Protein AF-A0A9D6FH72-F1 (afdb_monomer_lite)

Foldseek 3Di:
DPVVVVVVVVVVVVVVVVVPDDDQDKDKAKAAKAQCVVCVVPVVGQACADVPRHNVRLVCLCVQGWIWGQGPVRDTHTDPDRSNVCSVRGSHMFMFIDTFDPDDPPDDDPPDDDDDRDGDGDDRDPPDDDDDDD

Sequence (134 aa):
MRRTQLFALMAVAMFIALGVSAAEKTVTLEGTLVDSKCYLKDNTLTGNDRGPVKECGTICLESGTPGGLLTKDKVFYAVIVPASILAPHVGKTIRALGSVYNAPRIHQDPSRSPWCGLVVWTAISSSTRLTTCW

Structure (mmCIF, N/CA/C/O backbone):
data_AF-A0A9D6FH72-F1
#
_entry.id   AF-A0A9D6FH72-F1
#
loop_
_atom_site.group_PDB
_atom_site.id
_atom_site.type_symbol
_atom_site.label_atom_id
_atom_site.label_alt_id
_atom_site.label_comp_id
_atom_site.label_asym_id
_atom_site.label_entity_id
_atom_site.label_seq_id
_atom_site.pdbx_PDB_ins_code
_atom_site.Cartn_x
_atom_site.Cartn_y
_atom_site.Cartn_z
_atom_site.occupancy
_atom_site.B_iso_or_equiv
_atom_site.auth_seq_id
_atom_site.auth_comp_id
_atom_site.auth_asym_id
_atom_site.auth_atom_id
_atom_site.pdbx_PDB_model_num
ATOM 1 N N . MET A 1 1 ? -39.514 -3.622 53.759 1.00 55.34 1 MET A N 1
ATOM 2 C CA . MET A 1 1 ? -38.741 -4.348 52.723 1.00 55.34 1 MET A CA 1
ATOM 3 C C . MET A 1 1 ? -38.953 -3.761 51.314 1.00 55.34 1 MET A C 1
ATOM 5 O O . MET A 1 1 ? -39.289 -4.494 50.402 1.00 55.34 1 MET A O 1
ATOM 9 N N . ARG A 1 2 ? -38.785 -2.440 51.104 1.00 62.53 2 ARG A N 1
ATOM 10 C CA . ARG A 1 2 ? -39.110 -1.787 49.806 1.00 62.53 2 ARG A CA 1
ATOM 11 C C . ARG A 1 2 ? -38.002 -0.873 49.265 1.00 62.53 2 ARG A C 1
ATOM 13 O O . ARG A 1 2 ? -37.838 -0.760 48.061 1.00 62.53 2 ARG A O 1
ATOM 20 N N . ARG A 1 3 ? -37.196 -0.266 50.146 1.00 62.97 3 ARG A N 1
ATOM 21 C CA . ARG A 1 3 ? -36.093 0.637 49.766 1.00 62.97 3 ARG A CA 1
ATOM 22 C C . ARG A 1 3 ? -34.828 -0.097 49.317 1.00 62.97 3 ARG A C 1
ATOM 24 O O . ARG A 1 3 ? -34.245 0.282 48.315 1.00 62.97 3 ARG A O 1
ATOM 31 N N . THR A 1 4 ? -34.433 -1.165 50.007 1.00 70.19 4 THR A N 1
ATOM 32 C CA . THR A 1 4 ? -33.205 -1.919 49.689 1.00 70.19 4 THR A CA 1
ATOM 33 C C . THR A 1 4 ? -33.271 -2.620 48.330 1.00 70.19 4 THR A C 1
ATOM 35 O O . THR A 1 4 ? -32.274 -2.656 47.619 1.00 70.19 4 THR A O 1
ATOM 38 N N . GLN A 1 5 ? -34.452 -3.093 47.918 1.00 72.81 5 GLN A N 1
ATOM 39 C CA . GLN A 1 5 ? -34.654 -3.684 46.589 1.00 72.81 5 GLN A CA 1
ATOM 40 C C . GLN A 1 5 ? -34.623 -2.648 45.455 1.00 72.81 5 GLN A C 1
ATOM 42 O O . GLN A 1 5 ? -34.112 -2.949 44.381 1.00 72.81 5 GLN A O 1
ATOM 47 N N . LEU A 1 6 ? -35.098 -1.420 45.699 1.00 74.94 6 LEU A N 1
ATOM 48 C CA . LEU A 1 6 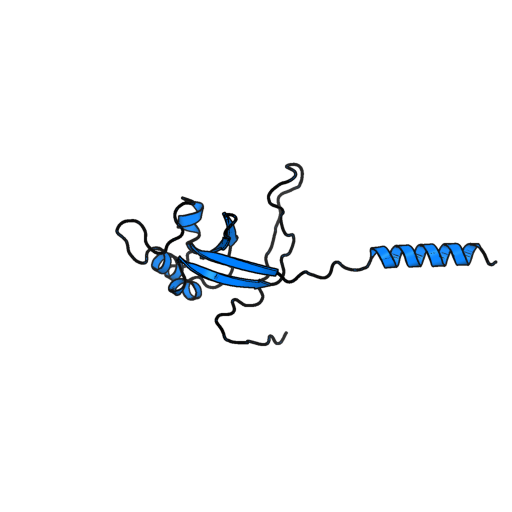? -35.001 -0.318 44.733 1.00 74.94 6 LEU A CA 1
ATOM 49 C C . LEU A 1 6 ? -33.542 0.088 44.483 1.00 74.94 6 LEU A C 1
ATOM 51 O O . LEU A 1 6 ? -33.155 0.286 43.336 1.00 74.94 6 LEU A O 1
ATOM 55 N N . PHE A 1 7 ? -32.718 0.147 45.535 1.00 77.56 7 PHE A N 1
ATOM 56 C CA . PHE A 1 7 ? -31.287 0.435 45.390 1.00 77.56 7 PHE A CA 1
ATOM 57 C C . PHE A 1 7 ? -30.537 -0.677 44.649 1.00 77.56 7 PHE A C 1
ATOM 59 O O . PHE A 1 7 ? -29.699 -0.382 43.801 1.00 77.56 7 PHE A O 1
ATOM 66 N N . ALA A 1 8 ? -30.873 -1.944 44.910 1.00 80.38 8 ALA A N 1
ATOM 67 C CA . ALA A 1 8 ? -30.278 -3.075 44.201 1.00 80.38 8 ALA A CA 1
ATOM 68 C C . ALA A 1 8 ? -30.624 -3.065 42.700 1.00 80.38 8 ALA A C 1
ATOM 70 O O . ALA A 1 8 ? -29.741 -3.238 41.864 1.00 80.38 8 ALA A O 1
ATOM 71 N N . LEU A 1 9 ? -31.885 -2.791 42.347 1.00 81.00 9 LEU A N 1
ATOM 72 C CA . LEU A 1 9 ? -32.321 -2.671 40.951 1.00 81.00 9 LEU A CA 1
ATOM 73 C C . LEU A 1 9 ? -31.650 -1.500 40.226 1.00 81.00 9 LEU A C 1
ATOM 75 O O . LEU A 1 9 ? -31.244 -1.644 39.074 1.00 81.00 9 LEU A O 1
ATOM 79 N N . MET A 1 10 ? -31.491 -0.359 40.901 1.00 79.56 10 MET A N 1
ATOM 80 C CA . MET A 1 10 ? -30.832 0.808 40.317 1.00 79.56 10 MET A CA 1
ATOM 81 C C . MET A 1 10 ? -29.334 0.562 40.081 1.00 79.56 10 MET A C 1
ATOM 83 O O . MET A 1 10 ? -28.807 0.943 39.038 1.00 79.56 10 MET A O 1
ATOM 87 N N . ALA A 1 11 ? -28.662 -0.130 41.007 1.00 79.00 11 ALA A N 1
ATOM 88 C CA . ALA A 1 11 ? -27.265 -0.521 40.841 1.00 79.00 11 ALA A CA 1
ATOM 89 C C . ALA A 1 11 ? -27.086 -1.482 39.654 1.00 79.00 11 ALA A C 1
ATOM 91 O O . ALA A 1 11 ? -26.218 -1.262 38.814 1.00 79.00 11 ALA A O 1
ATOM 92 N N . VAL A 1 12 ? -27.946 -2.498 39.524 1.00 79.31 12 VAL A N 1
ATOM 93 C CA . VAL A 1 12 ? -27.906 -3.444 38.395 1.00 79.31 12 VAL A CA 1
ATOM 94 C C . VAL A 1 12 ? -28.150 -2.734 37.059 1.00 79.31 12 VAL A C 1
ATOM 96 O O . VAL A 1 12 ? -27.408 -2.960 36.107 1.00 79.31 12 VAL A O 1
ATOM 99 N N . ALA A 1 13 ? -29.121 -1.819 36.987 1.00 76.19 13 ALA A N 1
ATOM 100 C CA . ALA A 1 13 ? -29.375 -1.031 35.779 1.00 76.19 13 ALA A CA 1
ATOM 101 C C . ALA A 1 13 ? -28.169 -0.159 35.375 1.00 76.19 13 ALA A C 1
ATOM 103 O O . ALA A 1 13 ? -27.856 -0.038 34.192 1.00 76.19 13 ALA A O 1
ATOM 104 N N . MET A 1 14 ? -27.454 0.399 36.355 1.00 74.00 14 MET A N 1
ATOM 105 C CA . MET A 1 14 ? -26.250 1.199 36.124 1.00 74.00 14 MET A CA 1
ATOM 106 C C . MET A 1 14 ? -25.072 0.352 35.613 1.00 74.00 14 MET A C 1
ATOM 108 O O . MET A 1 14 ? -24.346 0.795 34.726 1.00 74.00 14 MET A O 1
ATOM 112 N N . PHE A 1 15 ? -24.921 -0.887 36.092 1.00 69.25 15 PHE A N 1
ATOM 113 C CA . PHE A 1 15 ? -23.928 -1.829 35.558 1.00 69.25 15 PHE A CA 1
ATOM 114 C C . PHE A 1 15 ? -24.249 -2.283 34.127 1.00 69.25 15 PHE A C 1
ATOM 116 O O . PHE A 1 15 ? -23.336 -2.423 33.316 1.00 69.25 15 PHE A O 1
ATOM 123 N N . ILE A 1 16 ? -25.529 -2.449 33.780 1.00 70.75 16 ILE A N 1
ATOM 124 C CA . ILE A 1 16 ? -25.947 -2.798 32.412 1.00 70.75 16 ILE A CA 1
ATOM 125 C C . ILE A 1 16 ? -25.692 -1.631 31.442 1.00 70.75 16 ILE A C 1
ATOM 127 O O . ILE A 1 16 ? -25.245 -1.856 30.320 1.00 70.75 16 ILE A O 1
ATOM 131 N N . ALA A 1 17 ? -25.890 -0.382 31.878 1.00 61.16 17 ALA A N 1
ATOM 132 C CA . ALA A 1 17 ? -25.621 0.806 31.061 1.00 61.16 17 ALA A CA 1
ATOM 133 C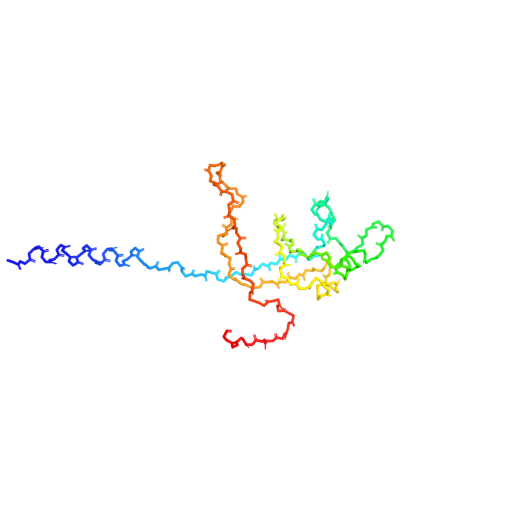 C . ALA A 1 17 ? -24.127 0.992 30.722 1.00 61.16 17 ALA A C 1
ATOM 135 O O . ALA A 1 17 ? -23.796 1.518 29.662 1.00 61.16 17 ALA A O 1
ATOM 136 N N . LEU A 1 18 ? -23.223 0.523 31.587 1.00 61.28 18 LEU A N 1
ATOM 137 C CA . LEU A 1 18 ? -21.774 0.513 31.342 1.00 61.28 18 LEU A CA 1
ATOM 138 C C . LEU A 1 18 ? -21.325 -0.650 30.438 1.00 61.28 18 LEU A C 1
ATOM 140 O O . LEU A 1 18 ? -20.214 -0.621 29.915 1.00 61.28 18 LEU A O 1
ATOM 144 N N . GLY A 1 19 ? -22.175 -1.665 30.254 1.00 57.53 19 GLY A N 1
ATOM 145 C CA . GLY A 1 19 ? -21.905 -2.849 29.434 1.00 57.53 19 GLY A CA 1
ATOM 146 C C . GLY A 1 19 ? -22.334 -2.728 27.970 1.00 57.53 19 GLY A C 1
ATOM 147 O O . GLY A 1 19 ? -22.167 -3.689 27.218 1.00 57.53 19 GLY A O 1
ATOM 148 N N . VAL A 1 20 ? -22.890 -1.582 27.552 1.00 53.94 20 VAL A N 1
ATOM 149 C CA . VAL A 1 20 ? -23.267 -1.342 26.153 1.00 53.94 20 VAL A CA 1
ATOM 150 C C . VAL A 1 20 ? -21.990 -1.303 25.319 1.00 53.94 20 VAL A C 1
ATOM 152 O O . VAL A 1 20 ? -21.205 -0.358 25.359 1.00 53.94 20 VAL A O 1
ATOM 155 N N . SER A 1 21 ? -21.765 -2.403 24.614 1.00 56.66 21 SER A N 1
ATOM 156 C CA . SER A 1 21 ? -20.577 -2.694 23.830 1.00 56.66 21 SER A CA 1
ATOM 157 C C . SER A 1 21 ? -20.371 -1.601 22.784 1.00 56.66 21 SER A C 1
ATOM 159 O O . SER A 1 21 ? -21.308 -1.236 22.073 1.00 56.66 21 SER A O 1
ATOM 161 N N . ALA A 1 22 ? -19.148 -1.078 22.682 1.00 58.91 22 ALA A N 1
ATOM 162 C CA . ALA A 1 22 ? -18.773 -0.163 21.615 1.00 58.91 22 ALA A CA 1
ATOM 163 C C . ALA A 1 22 ? -19.022 -0.855 20.268 1.00 58.91 22 ALA A C 1
ATOM 165 O O . ALA A 1 22 ? -18.302 -1.782 19.903 1.00 58.91 22 ALA A O 1
ATOM 166 N N . ALA A 1 23 ? -20.068 -0.433 19.557 1.00 59.44 23 ALA A N 1
ATOM 167 C CA . ALA A 1 23 ? -20.331 -0.908 18.210 1.00 59.44 23 ALA A CA 1
ATOM 168 C C . ALA A 1 23 ? -19.098 -0.620 17.343 1.00 59.44 23 ALA A C 1
ATOM 170 O O . ALA A 1 23 ? -18.622 0.516 17.262 1.00 59.44 23 ALA A O 1
ATOM 171 N N . GLU A 1 24 ? -18.564 -1.674 16.738 1.00 61.97 24 GLU A N 1
ATOM 172 C CA . GLU A 1 24 ? -17.375 -1.636 15.905 1.00 61.97 24 GLU A CA 1
ATOM 173 C C . GLU A 1 24 ? -17.645 -0.750 14.681 1.00 61.97 24 GLU A C 1
ATOM 175 O O . GLU A 1 24 ? -18.389 -1.108 13.767 1.00 61.97 24 GLU A O 1
ATOM 180 N N . LYS A 1 25 ? -17.105 0.474 14.693 1.00 70.25 25 LYS A N 1
ATOM 181 C CA . LYS A 1 25 ? -17.378 1.453 13.641 1.00 70.25 25 LYS A CA 1
ATOM 182 C C . LYS A 1 25 ? -16.682 1.018 12.355 1.00 70.25 25 LYS A C 1
ATOM 184 O O . LYS A 1 25 ? -15.457 1.071 12.260 1.00 70.25 25 LYS A O 1
ATOM 189 N N . THR A 1 26 ? -17.469 0.645 11.350 1.00 78.00 26 THR A N 1
ATOM 190 C CA . THR A 1 26 ? -16.968 0.456 9.989 1.00 78.00 26 THR A CA 1
ATOM 191 C C . THR A 1 26 ? -16.448 1.789 9.455 1.00 78.00 26 THR A C 1
ATOM 193 O O . THR A 1 26 ? -17.129 2.816 9.521 1.00 78.00 26 THR A O 1
ATOM 196 N N . VAL A 1 27 ? -15.234 1.784 8.923 1.00 84.62 27 VAL A N 1
ATOM 197 C CA . VAL A 1 27 ? -14.583 2.934 8.305 1.00 84.62 27 VAL A CA 1
ATOM 198 C C . VAL A 1 27 ? -14.159 2.588 6.884 1.00 84.62 27 VAL A C 1
ATOM 200 O O . VAL A 1 27 ? -13.921 1.433 6.536 1.00 84.62 27 VAL A O 1
ATOM 203 N N . THR A 1 28 ? -14.073 3.612 6.042 1.00 88.38 28 THR A N 1
ATOM 204 C CA . THR A 1 28 ? -13.425 3.503 4.736 1.00 88.38 28 THR A CA 1
ATOM 205 C C . THR A 1 28 ? -12.108 4.252 4.795 1.00 88.38 28 THR A C 1
ATOM 207 O O . THR A 1 28 ? -12.097 5.450 5.071 1.00 88.38 28 THR A O 1
ATOM 210 N N . LEU A 1 29 ? -11.014 3.551 4.520 1.00 91.25 29 LEU A N 1
ATOM 211 C CA . LEU A 1 29 ? -9.701 4.143 4.322 1.00 91.25 29 LEU A CA 1
ATOM 212 C C . LEU A 1 29 ? -9.457 4.301 2.820 1.00 91.25 29 LEU A C 1
ATOM 214 O O . LEU A 1 29 ? -9.713 3.390 2.031 1.00 91.25 29 LEU A O 1
ATOM 218 N N . GLU A 1 30 ? -8.979 5.473 2.422 1.00 94.44 30 GLU A N 1
ATOM 219 C CA . GLU A 1 30 ? -8.638 5.798 1.040 1.00 94.44 30 GLU A CA 1
ATOM 220 C C . GLU A 1 30 ? -7.209 6.322 0.993 1.00 94.44 30 GLU A C 1
ATOM 222 O O . GLU A 1 30 ? -6.807 7.151 1.815 1.00 94.44 30 GLU A O 1
ATOM 227 N N . GLY A 1 31 ? -6.438 5.831 0.030 1.00 95.94 31 GLY A N 1
ATOM 228 C CA . GLY A 1 31 ? -5.024 6.143 -0.051 1.00 95.94 31 GLY A CA 1
ATOM 229 C C . GLY A 1 31 ? -4.362 5.576 -1.292 1.00 95.94 31 GLY A C 1
ATOM 230 O O . GLY A 1 31 ? -4.955 4.797 -2.034 1.00 95.94 31 GLY A O 1
ATOM 231 N N . THR A 1 32 ? -3.123 5.980 -1.522 1.00 97.69 32 THR A N 1
ATOM 232 C CA . THR A 1 32 ? -2.293 5.448 -2.601 1.00 97.69 32 THR A CA 1
ATOM 233 C C . THR A 1 32 ? -1.734 4.095 -2.188 1.00 97.69 32 THR A C 1
ATOM 235 O O . THR A 1 32 ? -1.207 3.957 -1.085 1.00 97.69 32 THR A O 1
ATOM 238 N N . LEU A 1 33 ? -1.831 3.097 -3.064 1.00 97.50 33 LEU A N 1
ATOM 239 C CA . LEU A 1 33 ? -1.135 1.833 -2.867 1.00 97.50 33 LEU A CA 1
ATOM 240 C C . LEU A 1 33 ? 0.357 2.022 -3.158 1.00 97.50 33 LEU A C 1
ATOM 242 O O . LEU A 1 33 ? 0.731 2.382 -4.274 1.00 97.50 33 LEU A O 1
ATOM 246 N N . VAL A 1 34 ? 1.202 1.742 -2.173 1.00 97.50 34 VAL A N 1
ATOM 247 C CA . VAL A 1 34 ? 2.657 1.893 -2.267 1.00 97.50 34 VAL A CA 1
ATOM 248 C C . VAL A 1 34 ? 3.369 0.568 -2.014 1.00 97.50 34 VAL A C 1
ATOM 250 O O . VAL A 1 34 ? 2.880 -0.283 -1.267 1.00 97.50 34 VAL A O 1
ATOM 253 N N . ASP A 1 35 ? 4.550 0.408 -2.609 1.00 96.69 35 ASP A N 1
ATOM 254 C CA . ASP A 1 35 ? 5.495 -0.632 -2.206 1.00 96.69 35 ASP A CA 1
ATOM 255 C C . ASP A 1 35 ? 6.033 -0.321 -0.805 1.00 96.69 35 ASP A C 1
ATOM 257 O O . ASP A 1 35 ? 6.623 0.741 -0.576 1.00 96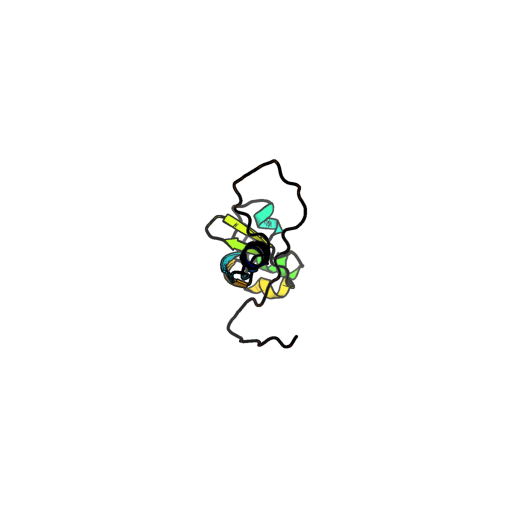.69 35 ASP A O 1
ATOM 261 N N . SER A 1 36 ? 5.834 -1.243 0.142 1.00 95.56 36 SER A N 1
ATOM 262 C CA . SER A 1 36 ? 6.183 -1.000 1.548 1.00 95.56 36 SER A CA 1
ATOM 263 C C . SER A 1 36 ? 7.675 -0.754 1.723 1.00 95.56 36 SER A C 1
ATOM 265 O O . SER A 1 36 ? 8.076 0.091 2.517 1.00 95.56 36 SER A O 1
ATOM 267 N N . LYS A 1 37 ? 8.516 -1.485 0.986 1.00 93.12 37 LYS A N 1
ATOM 268 C CA . LYS A 1 37 ? 9.971 -1.410 1.137 1.00 93.12 37 LYS A CA 1
ATOM 269 C C . LYS A 1 37 ? 10.511 -0.066 0.662 1.00 93.12 37 LYS A C 1
ATOM 271 O O . LYS A 1 37 ? 11.374 0.505 1.326 1.00 93.12 37 LYS A O 1
ATOM 276 N N . CYS A 1 38 ? 10.023 0.435 -0.467 1.00 92.50 38 CYS A N 1
ATOM 277 C CA . CYS A 1 38 ? 10.398 1.736 -0.999 1.00 92.50 38 CYS A CA 1
ATOM 278 C C . CYS A 1 38 ? 9.872 2.853 -0.104 1.00 92.50 38 CYS A C 1
ATOM 280 O O . CYS A 1 38 ? 10.678 3.650 0.368 1.00 92.50 38 CYS A O 1
ATOM 282 N N . TYR A 1 39 ? 8.569 2.868 0.190 1.00 95.19 39 TYR A N 1
ATOM 283 C CA . TYR A 1 39 ? 7.971 3.941 0.981 1.00 95.19 39 TYR A CA 1
ATOM 284 C C . TYR A 1 39 ? 8.584 4.032 2.383 1.00 95.19 39 TYR A C 1
ATOM 286 O O . TYR A 1 39 ? 8.995 5.106 2.793 1.00 95.19 39 TYR A O 1
ATOM 294 N N . LEU A 1 40 ? 8.738 2.910 3.097 1.00 94.00 40 LEU A N 1
ATOM 295 C CA . LEU A 1 40 ? 9.309 2.923 4.452 1.00 94.00 40 LEU A CA 1
ATOM 296 C C . LEU A 1 40 ? 10.810 3.246 4.475 1.00 94.00 40 LEU A C 1
ATOM 298 O O . LEU A 1 40 ? 11.330 3.662 5.509 1.00 94.00 40 LEU A O 1
ATOM 302 N N . LYS A 1 41 ? 11.522 3.048 3.358 1.00 93.62 41 LYS A N 1
ATOM 303 C CA . LYS A 1 41 ? 12.920 3.477 3.216 1.00 93.62 41 LYS A CA 1
ATOM 304 C C . LYS A 1 41 ? 13.022 4.971 2.904 1.00 93.62 41 LYS A C 1
ATOM 306 O O . LYS A 1 41 ? 13.973 5.615 3.339 1.00 93.62 41 LYS A O 1
ATOM 311 N N . ASP A 1 42 ? 12.085 5.496 2.125 1.00 93.19 42 ASP A N 1
ATOM 312 C CA . ASP A 1 42 ? 12.013 6.893 1.715 1.00 93.19 42 ASP A CA 1
ATOM 313 C C . ASP A 1 42 ? 10.552 7.266 1.418 1.00 93.19 42 ASP A C 1
ATOM 315 O O . ASP A 1 42 ? 9.979 6.895 0.388 1.00 93.19 42 ASP A O 1
ATOM 319 N N . ASN A 1 43 ? 9.967 8.047 2.330 1.00 94.19 43 ASN A N 1
ATOM 320 C CA . ASN A 1 43 ? 8.549 8.413 2.322 1.00 94.19 43 ASN A CA 1
ATOM 321 C C . ASN A 1 43 ? 8.143 9.307 1.131 1.00 94.19 43 ASN A C 1
ATOM 323 O O . ASN A 1 43 ? 6.972 9.668 1.003 1.00 94.19 43 ASN A O 1
ATOM 327 N N . THR A 1 44 ? 9.079 9.713 0.267 1.00 92.19 44 THR A N 1
ATOM 328 C CA . THR A 1 44 ? 8.757 10.424 -0.982 1.00 92.19 44 THR A CA 1
ATOM 329 C C . THR A 1 44 ? 8.333 9.471 -2.106 1.00 92.19 44 THR A C 1
ATOM 331 O O . THR A 1 44 ? 7.705 9.888 -3.081 1.00 92.19 44 THR A O 1
ATOM 334 N N . LEU A 1 45 ? 8.612 8.172 -1.959 1.00 92.81 45 LEU A N 1
ATOM 335 C CA . LEU A 1 45 ? 8.389 7.149 -2.977 1.00 92.81 45 LEU A CA 1
ATOM 336 C C . LEU A 1 45 ? 6.984 6.566 -2.886 1.00 92.81 45 LEU A C 1
ATOM 338 O O . LEU A 1 45 ? 6.738 5.565 -2.217 1.00 92.81 45 LEU A O 1
ATOM 342 N N . THR A 1 46 ? 6.056 7.208 -3.583 1.00 95.06 46 THR A N 1
ATOM 343 C CA . THR A 1 46 ? 4.635 6.826 -3.583 1.00 95.06 46 THR A CA 1
ATOM 344 C C . THR A 1 46 ? 4.136 6.314 -4.935 1.00 95.06 46 THR A C 1
ATOM 346 O O . THR A 1 46 ? 3.025 5.798 -5.026 1.00 95.06 46 THR A O 1
ATOM 349 N N . GLY A 1 47 ? 4.946 6.452 -5.988 1.00 93.75 47 GLY A N 1
ATOM 350 C CA . GLY A 1 47 ? 4.620 6.020 -7.347 1.00 93.75 47 GLY A CA 1
ATOM 351 C C . GLY A 1 47 ? 5.082 4.598 -7.671 1.00 93.75 47 GLY A C 1
ATOM 352 O O . GLY A 1 47 ? 5.751 3.943 -6.874 1.00 93.75 47 GLY A O 1
ATOM 353 N N . ASN A 1 48 ? 4.739 4.138 -8.877 1.00 96.38 48 ASN A N 1
ATOM 354 C CA . ASN A 1 48 ? 5.168 2.833 -9.387 1.00 96.38 48 ASN A CA 1
ATOM 355 C C . ASN A 1 48 ? 6.596 2.850 -9.965 1.00 96.38 48 ASN A C 1
ATOM 357 O O . ASN A 1 48 ? 7.283 1.833 -9.991 1.00 96.38 48 ASN A O 1
ATOM 361 N N . ASP A 1 49 ? 7.056 4.014 -10.412 1.00 94.38 49 ASP A N 1
ATOM 362 C CA . ASP A 1 49 ? 8.372 4.180 -11.020 1.00 94.38 49 ASP A CA 1
ATOM 363 C C . ASP A 1 49 ? 9.417 4.593 -9.981 1.00 94.38 49 ASP A C 1
ATOM 365 O O . ASP A 1 49 ? 9.123 5.304 -9.016 1.00 94.38 49 ASP A O 1
ATOM 369 N N . ARG A 1 50 ? 10.673 4.208 -10.218 1.00 87.69 50 ARG A N 1
ATOM 370 C CA . ARG A 1 50 ? 11.810 4.618 -9.391 1.00 87.69 50 ARG A CA 1
ATOM 371 C C . ARG A 1 50 ? 12.967 5.088 -10.261 1.00 87.69 50 ARG A C 1
ATOM 373 O O . ARG A 1 50 ? 13.739 4.292 -10.791 1.00 87.69 50 ARG A O 1
ATOM 380 N N . GLY A 1 51 ? 13.097 6.410 -10.380 1.00 84.94 51 GLY A N 1
ATOM 381 C CA . GLY A 1 51 ? 14.088 7.030 -11.258 1.00 84.94 51 GLY A CA 1
ATOM 382 C C . GLY A 1 51 ? 13.903 6.545 -12.704 1.00 84.94 51 GLY A C 1
ATOM 383 O O . GLY A 1 51 ? 12.813 6.724 -13.246 1.00 84.94 51 GLY A O 1
ATOM 384 N N . PRO A 1 52 ? 14.918 5.922 -13.330 1.00 88.75 52 PRO A N 1
ATOM 385 C CA . PRO A 1 52 ? 14.801 5.404 -14.693 1.00 88.75 52 PRO A CA 1
ATOM 386 C C . PRO A 1 52 ? 14.036 4.072 -14.788 1.00 88.75 52 PRO A C 1
ATOM 388 O O . PRO A 1 52 ? 13.666 3.671 -15.889 1.00 88.75 52 PRO A O 1
ATOM 391 N N . VAL A 1 53 ? 13.806 3.371 -13.671 1.00 90.94 53 VAL A N 1
ATOM 392 C CA . VAL A 1 53 ? 13.149 2.057 -13.673 1.00 90.94 53 VAL A CA 1
ATOM 393 C C . VAL A 1 53 ? 11.637 2.243 -13.645 1.00 90.94 53 VAL A C 1
ATOM 395 O O . VAL A 1 53 ? 11.078 2.718 -12.651 1.00 90.94 53 VAL A O 1
ATOM 398 N N . LYS A 1 54 ? 10.985 1.859 -14.742 1.00 94.06 54 LYS A N 1
ATOM 399 C CA . LYS A 1 54 ? 9.526 1.824 -14.854 1.00 94.06 54 LYS A CA 1
ATOM 400 C C . LYS A 1 54 ? 8.955 0.616 -14.130 1.00 94.06 54 LYS A C 1
ATOM 402 O O . LYS A 1 54 ? 9.591 -0.432 -14.099 1.00 94.06 54 LYS A O 1
ATOM 407 N N . GLU A 1 55 ? 7.781 0.794 -13.531 1.00 95.38 55 GLU A N 1
ATOM 408 C CA . GLU A 1 55 ? 7.028 -0.285 -12.871 1.00 95.38 55 GLU A CA 1
ATOM 409 C C . GLU A 1 55 ? 7.812 -1.018 -11.768 1.00 95.38 55 GLU A C 1
ATOM 411 O O . GLU A 1 55 ? 7.553 -2.175 -11.438 1.00 95.38 55 GLU A O 1
ATOM 416 N N . CYS A 1 56 ? 8.778 -0.327 -11.158 1.00 94.94 56 CYS A N 1
ATOM 417 C CA . CYS A 1 56 ? 9.609 -0.870 -10.091 1.00 94.94 56 CYS A CA 1
ATOM 418 C C . CYS A 1 56 ? 8.764 -1.381 -8.915 1.00 94.94 56 CYS A C 1
ATOM 420 O O . CYS A 1 56 ? 9.083 -2.417 -8.338 1.00 94.94 56 CYS A O 1
ATOM 422 N N . GLY A 1 57 ? 7.691 -0.669 -8.563 1.00 95.38 57 GLY A N 1
ATOM 423 C CA . GLY A 1 57 ? 6.779 -1.072 -7.498 1.00 95.38 57 GLY A CA 1
ATOM 424 C C . GLY A 1 57 ? 5.996 -2.342 -7.843 1.00 95.38 57 GLY A C 1
ATOM 425 O O . GLY A 1 57 ? 5.918 -3.248 -7.018 1.00 95.38 57 GLY A O 1
ATOM 426 N N . THR A 1 58 ? 5.484 -2.453 -9.070 1.00 97.44 58 THR A N 1
ATOM 427 C CA . THR A 1 58 ? 4.832 -3.664 -9.592 1.00 97.44 58 THR A CA 1
ATOM 428 C C . THR A 1 58 ? 5.772 -4.862 -9.492 1.00 97.44 58 THR A C 1
ATOM 430 O O . THR A 1 58 ? 5.401 -5.864 -8.885 1.00 97.44 58 THR A O 1
ATOM 433 N N . ILE A 1 59 ? 7.017 -4.727 -9.961 1.00 96.75 59 ILE A N 1
ATOM 434 C CA . ILE A 1 59 ? 8.037 -5.784 -9.864 1.00 96.75 59 ILE A CA 1
ATOM 435 C C . ILE A 1 59 ? 8.281 -6.188 -8.400 1.00 96.75 59 ILE A C 1
ATOM 437 O O . ILE A 1 59 ? 8.382 -7.377 -8.085 1.00 96.75 59 ILE A O 1
ATOM 441 N N . CYS A 1 60 ? 8.362 -5.220 -7.479 1.00 96.12 60 CYS A N 1
ATOM 442 C CA . CYS A 1 60 ? 8.560 -5.504 -6.056 1.00 96.12 60 CYS A CA 1
ATOM 443 C C . CYS A 1 60 ? 7.401 -6.304 -5.453 1.00 96.12 60 CYS A C 1
ATOM 445 O O . CYS A 1 60 ? 7.652 -7.251 -4.700 1.00 96.12 60 CYS A O 1
ATOM 447 N N . LEU A 1 61 ? 6.158 -5.960 -5.794 1.00 97.06 61 LEU A N 1
ATOM 448 C CA . LEU A 1 61 ? 4.970 -6.654 -5.303 1.00 97.06 61 LEU A CA 1
ATOM 449 C C . LEU A 1 61 ? 4.812 -8.051 -5.916 1.00 97.06 61 LEU A C 1
ATOM 451 O O . LEU A 1 61 ? 4.484 -8.994 -5.197 1.00 97.06 61 LEU A O 1
ATOM 455 N N . GLU A 1 62 ? 5.109 -8.222 -7.206 1.00 97.19 62 GLU A N 1
ATOM 456 C CA . GLU A 1 62 ? 5.166 -9.546 -7.847 1.00 97.19 62 GLU A CA 1
ATOM 457 C C . GLU A 1 62 ? 6.240 -10.442 -7.218 1.00 97.19 62 GLU A C 1
ATOM 459 O O . GLU A 1 62 ? 6.037 -11.645 -7.067 1.00 97.19 62 GLU A O 1
ATOM 464 N N . SER A 1 63 ? 7.343 -9.844 -6.757 1.00 95.44 63 SER A N 1
ATOM 465 C CA . SER A 1 63 ? 8.421 -10.538 -6.039 1.00 95.44 63 SER A CA 1
ATOM 466 C C . SER A 1 63 ? 8.107 -10.819 -4.560 1.00 95.44 63 SER A C 1
ATOM 468 O O . SER A 1 63 ? 8.973 -11.302 -3.830 1.00 95.44 63 SER A O 1
ATOM 470 N N . GLY A 1 64 ? 6.895 -10.504 -4.088 1.00 94.06 64 GLY A N 1
ATOM 471 C CA . GLY A 1 64 ? 6.449 -10.795 -2.724 1.00 94.06 64 GLY A CA 1
ATOM 472 C C . GLY A 1 64 ? 6.681 -9.677 -1.706 1.00 94.06 64 GLY A C 1
ATOM 473 O O . GLY A 1 64 ? 6.470 -9.894 -0.512 1.00 94.06 64 GLY A O 1
ATOM 474 N N . THR A 1 65 ? 7.086 -8.478 -2.134 1.00 95.88 65 THR A N 1
ATOM 475 C CA . THR A 1 65 ? 7.164 -7.330 -1.219 1.00 95.88 65 THR A CA 1
ATOM 476 C C . THR A 1 65 ? 5.750 -6.886 -0.839 1.00 95.88 65 THR A C 1
ATOM 478 O O . THR A 1 65 ? 4.936 -6.665 -1.734 1.00 95.88 65 THR A O 1
ATOM 481 N N . PRO A 1 66 ? 5.417 -6.736 0.456 1.00 96.00 66 PRO A N 1
ATOM 482 C CA . PRO A 1 66 ? 4.076 -6.325 0.856 1.00 96.00 66 PRO A CA 1
ATOM 483 C C . PRO A 1 66 ? 3.697 -4.957 0.281 1.00 96.00 66 PRO A C 1
ATOM 485 O O . PRO A 1 66 ? 4.536 -4.057 0.178 1.00 96.00 66 PRO A O 1
ATOM 488 N N . GLY A 1 67 ? 2.415 -4.772 -0.021 1.00 96.56 67 GLY A N 1
ATOM 489 C CA . GLY A 1 67 ? 1.844 -3.462 -0.327 1.00 96.56 67 GLY A CA 1
ATOM 490 C C . GLY A 1 67 ? 1.348 -2.747 0.931 1.00 96.56 67 GLY A C 1
ATOM 491 O O . GLY A 1 67 ? 1.005 -3.375 1.936 1.00 96.56 67 GLY A O 1
ATOM 492 N N . GLY A 1 68 ? 1.265 -1.423 0.861 1.00 96.31 68 GLY A N 1
ATOM 493 C CA . GLY A 1 68 ? 0.674 -0.597 1.909 1.00 96.31 68 GLY A CA 1
ATOM 494 C C . GLY A 1 68 ? -0.280 0.451 1.355 1.00 96.31 68 GLY A C 1
ATOM 495 O O . GLY A 1 68 ? -0.097 0.952 0.250 1.00 96.31 68 GLY A O 1
ATOM 496 N N . LEU A 1 69 ? -1.299 0.795 2.134 1.00 96.31 69 LEU A N 1
ATOM 497 C CA . LEU A 1 69 ? -2.207 1.898 1.855 1.00 96.31 69 LEU A CA 1
ATOM 498 C C . LEU A 1 69 ? -1.673 3.159 2.535 1.00 96.31 69 LEU A C 1
ATOM 500 O O . LEU A 1 69 ? -1.612 3.223 3.762 1.00 96.31 69 LEU A O 1
ATOM 504 N N . LEU A 1 70 ? -1.326 4.169 1.746 1.00 96.12 70 LEU A N 1
ATOM 505 C CA . LEU A 1 70 ? -0.899 5.472 2.238 1.00 96.12 70 LEU A CA 1
ATOM 506 C C . LEU A 1 70 ? -2.036 6.486 2.126 1.00 96.12 70 LEU A C 1
ATOM 508 O O . LEU A 1 70 ? -2.376 6.920 1.025 1.00 96.12 70 LEU A O 1
ATOM 512 N N . THR A 1 71 ? -2.621 6.888 3.251 1.00 95.12 71 THR A N 1
ATOM 513 C CA . THR A 1 71 ? -3.692 7.895 3.247 1.00 95.12 71 THR A CA 1
ATOM 514 C C . THR A 1 71 ? -3.160 9.293 2.929 1.00 95.12 71 THR A C 1
ATOM 516 O O . THR A 1 71 ? -1.960 9.564 3.013 1.00 95.12 71 THR A O 1
ATOM 519 N N . LYS A 1 72 ? -4.067 10.221 2.598 1.00 93.38 72 LYS A N 1
ATOM 520 C CA . LYS A 1 72 ? -3.736 11.642 2.370 1.00 93.38 72 LYS A CA 1
ATOM 521 C C . LYS A 1 72 ? -3.029 12.283 3.571 1.00 93.38 72 LYS A C 1
ATOM 523 O O . LYS A 1 72 ? -2.147 13.116 3.382 1.00 93.38 72 LYS A O 1
ATOM 528 N N . ASP A 1 73 ? -3.349 11.820 4.778 1.00 92.00 73 ASP A N 1
ATOM 529 C CA . ASP A 1 73 ? -2.741 12.262 6.039 1.00 92.00 73 ASP A CA 1
ATOM 530 C C . ASP A 1 73 ? -1.362 11.627 6.301 1.00 92.00 73 ASP A C 1
ATOM 532 O O . ASP A 1 73 ? -0.817 11.736 7.397 1.00 92.00 73 ASP A O 1
ATOM 536 N N . LYS A 1 74 ? -0.788 10.947 5.299 1.00 92.25 74 LYS A N 1
ATOM 537 C CA . LYS A 1 74 ? 0.491 10.227 5.361 1.00 92.25 74 LYS A CA 1
ATOM 538 C C . LYS A 1 74 ? 0.529 9.104 6.402 1.00 92.25 74 LYS A C 1
ATOM 540 O O . LYS A 1 74 ? 1.605 8.715 6.859 1.00 92.25 74 LYS A O 1
ATOM 545 N N . VAL A 1 75 ? -0.631 8.545 6.743 1.00 92.69 75 VAL A N 1
ATOM 546 C CA . VAL A 1 75 ? -0.715 7.357 7.597 1.00 92.69 75 VAL A CA 1
ATOM 547 C C . VAL A 1 75 ? -0.574 6.120 6.719 1.00 92.69 75 VAL A C 1
ATOM 549 O O . VAL A 1 75 ? -1.324 5.932 5.760 1.00 92.69 75 VAL A O 1
ATOM 552 N N . PHE A 1 76 ? 0.409 5.288 7.046 1.00 93.50 76 PHE A N 1
ATOM 553 C CA . PHE A 1 76 ? 0.674 4.034 6.356 1.00 93.50 76 PHE A CA 1
ATOM 554 C C . PHE A 1 76 ? -0.055 2.881 7.049 1.00 93.50 76 PHE A C 1
ATOM 556 O O . PHE A 1 76 ? 0.140 2.644 8.241 1.00 93.50 76 PHE A O 1
ATOM 563 N N . TYR A 1 77 ? -0.846 2.135 6.285 1.00 92.50 77 TYR A N 1
ATOM 564 C CA . TYR A 1 77 ? -1.486 0.900 6.724 1.00 92.50 77 TYR A CA 1
ATOM 565 C C . TYR A 1 77 ? -0.908 -0.267 5.930 1.00 92.50 77 TYR A C 1
ATOM 567 O O . TYR A 1 77 ? -1.052 -0.319 4.708 1.00 92.50 77 TYR A O 1
ATOM 575 N N . ALA A 1 78 ? -0.277 -1.221 6.613 1.00 92.88 78 ALA A N 1
ATOM 576 C CA . ALA A 1 78 ? 0.149 -2.461 5.975 1.00 92.88 78 ALA A CA 1
ATOM 577 C C . ALA A 1 78 ? -1.084 -3.234 5.480 1.00 92.88 78 ALA A C 1
ATOM 579 O O . ALA A 1 78 ? -2.039 -3.440 6.235 1.00 92.88 78 ALA A O 1
ATOM 580 N N . VAL A 1 79 ? -1.069 -3.656 4.215 1.00 92.25 79 VAL A N 1
ATOM 581 C CA . VAL A 1 79 ? -2.165 -4.430 3.628 1.00 92.25 79 VAL A CA 1
ATOM 582 C C . VAL A 1 79 ? -1.765 -5.899 3.622 1.00 92.25 79 VAL A C 1
ATOM 584 O O . VAL A 1 79 ? -0.808 -6.295 2.962 1.00 92.25 79 VAL A O 1
ATOM 587 N N . ILE A 1 80 ? -2.504 -6.714 4.372 1.00 91.69 80 ILE A N 1
ATOM 588 C CA . ILE A 1 80 ? -2.217 -8.142 4.530 1.00 91.69 80 ILE A CA 1
ATOM 589 C C . ILE A 1 80 ? -3.043 -8.936 3.520 1.00 91.69 80 ILE A C 1
ATOM 591 O O . ILE A 1 80 ? -4.129 -9.421 3.820 1.00 91.69 80 ILE A O 1
ATOM 595 N N . VAL A 1 81 ? -2.524 -9.027 2.299 1.00 90.75 81 VAL A N 1
ATOM 596 C CA . VAL A 1 81 ? -3.043 -9.853 1.198 1.00 90.75 81 VAL A CA 1
ATOM 597 C C . VAL A 1 81 ? -1.859 -10.322 0.340 1.00 90.75 81 VAL A C 1
ATOM 599 O O . VAL A 1 81 ? -0.770 -9.751 0.459 1.00 90.75 81 VAL A O 1
ATOM 602 N N . PRO A 1 82 ? -2.023 -11.323 -0.543 1.00 95.12 82 PRO A N 1
ATOM 603 C CA . PRO A 1 82 ? -0.979 -11.676 -1.500 1.00 95.12 82 PRO A CA 1
ATOM 604 C C . PRO A 1 82 ? -0.541 -10.455 -2.321 1.00 95.12 82 PRO A C 1
ATOM 606 O O . PRO A 1 82 ? -1.355 -9.829 -3.002 1.00 95.12 82 PRO A O 1
ATOM 609 N N . ALA A 1 83 ? 0.747 -10.116 -2.254 1.00 95.38 83 ALA A N 1
ATOM 610 C CA . ALA A 1 83 ? 1.291 -8.906 -2.867 1.00 95.38 83 ALA A CA 1
ATOM 611 C C . ALA A 1 83 ? 1.096 -8.859 -4.393 1.00 95.38 83 ALA A C 1
ATOM 613 O O . ALA A 1 83 ? 0.810 -7.798 -4.945 1.00 95.38 83 ALA A O 1
ATOM 614 N N . SER A 1 84 ? 1.146 -10.009 -5.067 1.00 95.88 84 SER A N 1
ATOM 615 C CA . SER A 1 84 ? 0.933 -10.117 -6.515 1.00 95.88 84 SER A CA 1
ATOM 616 C C . SER A 1 84 ? -0.442 -9.615 -6.970 1.00 95.88 84 SER A C 1
ATOM 618 O O . SER A 1 84 ? -0.555 -9.040 -8.047 1.00 95.88 84 SER A O 1
ATOM 620 N N . ILE A 1 85 ? -1.482 -9.744 -6.137 1.00 95.81 85 ILE A N 1
ATOM 621 C CA . ILE A 1 85 ? -2.834 -9.238 -6.445 1.00 95.81 85 ILE A CA 1
ATOM 622 C C . ILE A 1 85 ? -2.858 -7.701 -6.451 1.00 95.81 85 ILE A C 1
ATOM 624 O O . ILE A 1 85 ? -3.657 -7.078 -7.146 1.00 95.81 85 ILE A O 1
ATOM 628 N N . LEU A 1 86 ? -1.968 -7.074 -5.684 1.00 96.00 86 LEU A N 1
ATOM 629 C CA . LEU A 1 86 ? -1.865 -5.625 -5.555 1.00 96.00 86 LEU A CA 1
ATOM 630 C C . LEU A 1 86 ? -0.952 -4.996 -6.627 1.00 96.00 86 LEU A C 1
ATOM 632 O O . LEU A 1 86 ? -1.083 -3.806 -6.911 1.00 96.00 86 LEU A O 1
ATOM 636 N N . ALA A 1 87 ? -0.067 -5.773 -7.259 1.00 96.38 87 ALA A N 1
ATOM 637 C CA . ALA A 1 87 ? 0.938 -5.283 -8.208 1.00 96.38 87 ALA A CA 1
ATOM 638 C C . ALA A 1 87 ? 0.388 -4.416 -9.371 1.00 96.38 87 ALA A C 1
ATOM 640 O O . ALA A 1 87 ? 0.990 -3.374 -9.660 1.00 96.38 87 ALA A O 1
ATOM 641 N N . PRO A 1 88 ? -0.776 -4.722 -9.988 1.00 96.00 88 PRO A N 1
ATOM 642 C CA . PRO A 1 88 ? -1.360 -3.890 -11.053 1.00 96.00 88 PRO A CA 1
ATOM 643 C C . PRO A 1 88 ? -1.911 -2.537 -10.571 1.00 96.00 88 PRO A C 1
ATOM 645 O O . PRO A 1 88 ? -2.345 -1.697 -11.375 1.00 96.00 88 PRO A O 1
ATOM 648 N N . HIS A 1 89 ? -1.970 -2.333 -9.254 1.00 96.44 89 HIS A N 1
ATOM 649 C CA . HIS A 1 89 ? -2.599 -1.182 -8.618 1.00 96.44 89 HIS A CA 1
ATOM 650 C C . HIS A 1 89 ? -1.595 -0.229 -7.957 1.00 96.44 89 HIS A C 1
ATOM 652 O O . HIS A 1 89 ? -2.013 0.789 -7.407 1.00 96.44 89 HIS A O 1
ATOM 658 N N . VAL A 1 90 ? -0.292 -0.524 -8.000 1.00 96.56 90 VAL A N 1
ATOM 659 C CA . VAL A 1 90 ? 0.735 0.316 -7.364 1.00 96.56 90 VAL A CA 1
ATOM 660 C C . VAL A 1 90 ? 0.724 1.728 -7.947 1.00 96.56 90 VAL A C 1
ATOM 662 O O . VAL A 1 90 ? 0.582 1.926 -9.154 1.00 96.56 90 VAL A O 1
ATOM 665 N N . GLY A 1 91 ? 0.839 2.725 -7.072 1.00 95.00 91 GLY A N 1
ATOM 666 C CA . GLY A 1 91 ? 0.758 4.143 -7.412 1.00 95.00 91 GLY A CA 1
ATOM 667 C C . GLY A 1 91 ? -0.662 4.644 -7.691 1.00 95.00 91 GLY A C 1
ATOM 668 O O . GLY A 1 91 ? -0.849 5.843 -7.884 1.00 95.00 91 GLY A O 1
ATOM 669 N N . LYS A 1 92 ? -1.677 3.768 -7.694 1.00 96.25 92 LYS A N 1
ATOM 670 C CA . LYS A 1 92 ? -3.087 4.156 -7.837 1.00 96.25 92 LYS A CA 1
ATOM 671 C C . LYS A 1 92 ? -3.725 4.354 -6.468 1.00 96.25 92 LYS A C 1
ATOM 673 O O . LYS A 1 92 ? -3.324 3.746 -5.474 1.00 96.25 92 LYS A O 1
ATOM 678 N N . THR A 1 93 ? -4.762 5.183 -6.422 1.00 96.00 93 THR A N 1
ATOM 679 C CA . THR A 1 93 ? -5.618 5.293 -5.241 1.00 96.00 93 THR A CA 1
ATOM 680 C C . THR A 1 93 ? -6.489 4.048 -5.124 1.00 96.00 93 THR A C 1
ATOM 682 O O . THR A 1 93 ? -7.194 3.686 -6.066 1.00 96.00 93 THR A O 1
ATOM 685 N N . ILE A 1 94 ? -6.457 3.407 -3.962 1.00 94.31 94 ILE A N 1
ATOM 686 C CA . ILE A 1 94 ? -7.314 2.280 -3.611 1.00 94.31 94 ILE A CA 1
ATOM 687 C C . ILE A 1 94 ? -8.157 2.644 -2.384 1.00 94.31 94 ILE A C 1
ATOM 689 O O . ILE A 1 94 ? -7.807 3.515 -1.582 1.00 94.31 94 ILE A O 1
ATOM 693 N N . ARG A 1 95 ? -9.304 1.978 -2.256 1.00 92.44 95 ARG A N 1
ATOM 694 C CA . ARG A 1 95 ? -10.225 2.138 -1.132 1.00 92.44 95 ARG A CA 1
ATOM 695 C C . ARG A 1 95 ? -10.406 0.811 -0.447 1.00 92.44 95 ARG A C 1
ATOM 697 O O . ARG A 1 95 ? -10.486 -0.235 -1.089 1.00 92.44 95 ARG A O 1
ATOM 704 N N . ALA A 1 96 ? -10.485 0.888 0.861 1.00 88.31 96 ALA A N 1
ATOM 705 C CA . ALA A 1 96 ? -10.412 -0.273 1.693 1.00 88.31 96 ALA A CA 1
ATOM 706 C C . ALA A 1 96 ? -11.438 -0.066 2.819 1.00 88.31 96 ALA A C 1
ATOM 708 O O . ALA A 1 96 ? -11.407 0.932 3.541 1.00 88.31 96 ALA A O 1
ATOM 709 N N . LEU A 1 97 ? -12.418 -0.967 2.887 1.00 87.62 97 LEU A N 1
ATOM 710 C CA . LEU A 1 97 ? -13.530 -0.923 3.832 1.00 87.62 97 LEU A CA 1
ATOM 711 C C . LEU A 1 97 ? -13.272 -1.946 4.935 1.00 87.62 97 LEU A C 1
ATOM 713 O O . LEU A 1 97 ? -12.779 -3.038 4.668 1.00 87.62 97 LEU A O 1
ATOM 717 N N . GLY A 1 98 ? -13.601 -1.601 6.170 1.00 82.06 98 GLY A N 1
ATOM 718 C CA . GLY A 1 98 ? -13.506 -2.550 7.265 1.00 82.06 98 GLY A CA 1
ATOM 719 C C . GLY A 1 98 ? -13.679 -1.873 8.604 1.00 82.06 98 GLY A C 1
ATOM 720 O O . GLY A 1 98 ? -13.993 -0.688 8.698 1.00 82.06 98 GLY A O 1
ATOM 721 N N . SER A 1 99 ? -13.477 -2.633 9.656 1.00 77.81 99 SER A N 1
ATOM 722 C CA . SER A 1 99 ? -13.396 -2.110 11.003 1.00 77.81 99 SER A CA 1
ATOM 723 C C . SER A 1 99 ? -11.944 -1.870 11.399 1.00 77.81 99 SER A C 1
ATOM 725 O O . SER A 1 99 ? -11.029 -2.581 10.986 1.00 77.81 99 SER A O 1
ATOM 727 N N . VAL A 1 100 ? -11.714 -0.833 12.201 1.00 71.06 100 VAL A N 1
ATOM 728 C CA . VAL A 1 100 ? -10.386 -0.554 12.754 1.00 71.06 100 VAL A CA 1
ATOM 729 C C . VAL A 1 100 ? -10.381 -0.972 14.214 1.00 71.06 100 VAL A C 1
ATOM 731 O O . VAL A 1 100 ? -10.984 -0.313 15.061 1.00 71.06 100 VAL A O 1
ATOM 734 N N . TYR A 1 101 ? -9.664 -2.054 14.508 1.00 63.19 101 TYR A N 1
ATOM 735 C CA . TYR A 1 101 ? -9.334 -2.441 15.875 1.00 63.19 101 TYR A CA 1
ATOM 736 C C . TYR A 1 101 ? -8.237 -1.517 16.406 1.00 63.19 101 TYR A C 1
ATOM 738 O O . TYR A 1 101 ? -7.177 -1.397 15.795 1.00 63.19 101 TYR A O 1
ATOM 746 N N . ASN A 1 102 ? -8.502 -0.850 17.535 1.00 55.50 102 ASN A N 1
ATOM 747 C CA . ASN A 1 102 ? -7.609 0.135 18.157 1.00 55.50 102 ASN A CA 1
ATOM 748 C C . ASN A 1 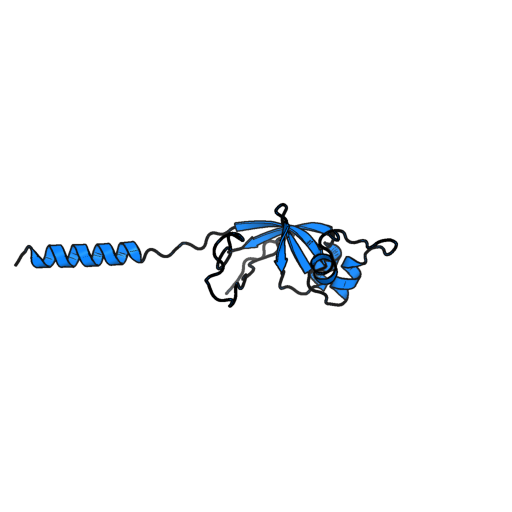102 ? -7.125 1.212 17.175 1.00 55.50 102 ASN A C 1
ATOM 750 O O . ASN A 1 102 ? -5.940 1.285 16.867 1.00 55.50 102 ASN A O 1
ATOM 754 N N . ALA A 1 103 ? -8.039 2.068 16.702 1.00 45.25 103 ALA A N 1
ATOM 755 C CA . ALA A 1 103 ? -7.679 3.236 15.902 1.00 45.25 103 ALA A CA 1
ATOM 756 C C . ALA A 1 103 ? -6.677 4.098 16.684 1.00 45.25 103 ALA A C 1
ATOM 758 O O . ALA A 1 103 ? -7.068 4.742 17.664 1.00 45.25 103 ALA A O 1
ATOM 759 N N . PRO A 1 104 ? -5.396 4.157 16.290 1.00 42.97 104 PRO A N 1
ATOM 760 C CA . PRO A 1 104 ? -4.507 5.089 16.924 1.00 42.97 104 PRO A CA 1
ATOM 761 C C . PRO A 1 104 ? -4.878 6.454 16.352 1.00 42.97 104 PRO A C 1
ATOM 763 O O . PRO A 1 104 ? -4.673 6.733 15.170 1.00 42.97 104 PRO A O 1
ATOM 766 N N . ARG A 1 105 ? -5.366 7.354 17.207 1.00 37.69 105 ARG A N 1
ATOM 767 C CA . ARG A 1 105 ? -4.901 8.731 17.072 1.00 37.69 105 ARG A CA 1
ATOM 768 C C . ARG A 1 105 ? -3.390 8.644 17.269 1.00 37.69 105 ARG A C 1
ATOM 770 O O . ARG A 1 105 ? -2.935 8.519 18.402 1.00 37.69 105 ARG A O 1
ATOM 777 N N . ILE A 1 106 ? -2.625 8.618 16.175 1.00 42.19 106 ILE A N 1
ATOM 778 C CA . ILE A 1 106 ? -1.162 8.754 16.183 1.00 42.19 106 ILE A CA 1
ATOM 779 C C . ILE A 1 106 ? -0.864 10.208 16.584 1.00 42.19 106 ILE A C 1
ATOM 781 O O . ILE A 1 106 ? -0.569 11.050 15.753 1.00 42.19 106 ILE A O 1
ATOM 785 N N . HIS A 1 107 ? -1.134 10.506 17.852 1.00 37.66 107 HIS A N 1
ATOM 786 C CA . HIS A 1 107 ? -0.725 11.629 18.685 1.00 37.66 107 HIS A CA 1
ATOM 787 C C . HIS A 1 107 ? -1.551 11.530 19.974 1.00 37.66 107 HIS A C 1
ATOM 789 O O . HIS A 1 107 ? -2.613 12.136 20.081 1.00 37.66 107 HIS A O 1
ATOM 795 N N . GLN A 1 108 ? -1.088 10.720 20.930 1.00 39.97 108 GLN A N 1
ATOM 796 C CA . GLN A 1 108 ? -0.918 11.114 22.335 1.00 39.97 108 GLN A CA 1
ATOM 797 C C . GLN A 1 108 ? -0.464 9.924 23.191 1.00 39.97 108 GLN A C 1
ATOM 799 O O . GLN A 1 108 ? -1.060 8.854 23.146 1.00 39.97 108 GLN A O 1
ATOM 804 N N . ASP A 1 109 ? 0.543 10.218 24.015 1.00 35.38 109 ASP A N 1
ATOM 805 C CA . ASP A 1 109 ? 1.019 9.488 25.194 1.00 35.38 109 ASP A CA 1
ATOM 806 C C . ASP A 1 109 ? 2.165 8.461 24.994 1.00 35.38 109 ASP A C 1
ATOM 808 O O . ASP A 1 109 ? 1.935 7.335 24.555 1.00 35.38 109 ASP A O 1
ATOM 812 N N . PRO A 1 110 ? 3.415 8.817 25.366 1.00 40.81 110 PRO A N 1
ATOM 813 C CA . PRO A 1 110 ? 4.557 7.902 25.381 1.00 40.81 110 PRO A CA 1
ATOM 814 C C . PRO A 1 110 ? 4.550 6.889 26.550 1.00 40.81 110 PRO A C 1
ATOM 816 O O . PRO A 1 110 ? 5.547 6.196 26.739 1.00 40.81 110 PRO A O 1
ATOM 819 N N . SER A 1 111 ? 3.474 6.774 27.343 1.00 41.44 111 SER A N 1
ATOM 820 C CA . SER A 1 111 ? 3.441 5.918 28.545 1.00 41.44 111 SER A CA 1
ATOM 821 C C . SER A 1 111 ? 2.744 4.550 28.413 1.00 41.44 111 SER A C 1
ATOM 823 O O . SER A 1 111 ? 2.674 3.822 29.405 1.00 41.44 111 SER A O 1
ATOM 825 N N . ARG A 1 112 ? 2.255 4.130 27.231 1.00 38.56 112 ARG A N 1
ATOM 826 C CA . ARG A 1 112 ? 1.601 2.808 27.060 1.00 38.56 112 ARG A CA 1
ATOM 827 C C . ARG A 1 112 ? 2.312 1.86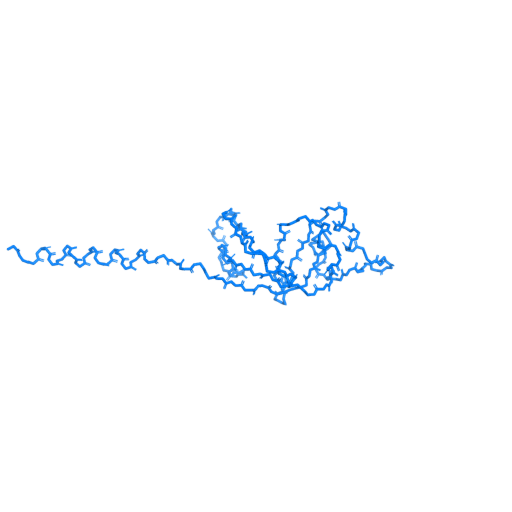7 26.081 1.00 38.56 112 ARG A C 1
ATOM 829 O O . ARG A 1 112 ? 2.787 2.264 25.026 1.00 38.56 112 ARG A O 1
ATOM 836 N N . SER A 1 113 ? 2.388 0.606 26.505 1.00 34.16 113 SER A N 1
ATOM 837 C CA . SER A 1 113 ? 3.210 -0.502 26.002 1.00 34.16 113 SER A CA 1
ATOM 838 C C . SER A 1 113 ? 2.837 -1.024 24.590 1.00 34.16 113 SER A C 1
ATOM 840 O O . SER A 1 113 ? 1.730 -0.781 24.115 1.00 34.16 113 SER A O 1
ATOM 842 N N . PRO A 1 114 ? 3.750 -1.751 23.899 1.00 39.47 114 PRO A N 1
ATOM 843 C CA . PRO A 1 114 ? 3.893 -1.706 22.434 1.00 39.47 114 PRO A CA 1
ATOM 844 C C . PRO A 1 114 ? 3.253 -2.863 21.637 1.00 39.47 114 PRO A C 1
ATOM 846 O O . PRO A 1 114 ? 3.688 -3.150 20.523 1.00 39.47 114 PRO A O 1
ATOM 849 N N . TRP A 1 115 ? 2.248 -3.564 22.159 1.00 32.84 115 TRP A N 1
ATOM 850 C CA . TRP A 1 115 ? 1.783 -4.801 21.517 1.00 32.84 115 TRP A CA 1
ATOM 851 C C . TRP A 1 115 ? 0.467 -4.623 20.746 1.00 32.84 115 TRP A C 1
ATOM 853 O O . TRP A 1 115 ? -0.606 -4.505 21.328 1.00 32.84 115 TRP A O 1
ATOM 863 N N . CYS A 1 116 ? 0.591 -4.702 19.417 1.00 32.53 116 CYS A N 1
ATOM 864 C CA . CYS A 1 116 ? -0.400 -5.235 18.475 1.00 32.53 116 CYS A CA 1
ATOM 865 C C . CYS A 1 116 ? -1.685 -4.420 18.223 1.00 32.53 116 CYS A C 1
ATOM 867 O O . CYS A 1 116 ? -2.741 -4.678 18.795 1.00 32.53 116 CYS A O 1
ATOM 869 N N . GLY A 1 117 ? -1.635 -3.536 17.221 1.00 35.53 117 GLY A N 1
ATOM 870 C CA . GLY A 1 117 ? -2.815 -3.173 16.430 1.00 35.53 117 GLY A CA 1
ATOM 871 C C . GLY A 1 117 ? -2.934 -4.104 15.220 1.00 35.53 117 GLY A C 1
ATOM 872 O O . GLY A 1 117 ? -2.247 -3.900 14.223 1.00 35.53 117 GLY A O 1
ATOM 873 N N . LEU A 1 118 ? -3.760 -5.147 15.319 1.00 35.53 118 LEU A N 1
ATOM 874 C CA . LEU A 1 118 ? -4.082 -6.058 14.217 1.00 35.53 118 LEU A CA 1
ATOM 875 C C . LEU A 1 118 ? -5.276 -5.476 13.441 1.00 35.53 118 LEU A C 1
ATOM 877 O O . LEU A 1 118 ? -6.350 -5.316 14.012 1.00 35.53 118 LEU A O 1
ATOM 881 N N . VAL A 1 119 ? -5.111 -5.146 12.158 1.00 44.44 119 VAL A N 1
ATOM 882 C CA . VAL A 1 119 ? -6.226 -4.713 11.296 1.00 44.44 119 VAL A CA 1
ATOM 883 C C . VAL A 1 119 ? -6.781 -5.942 10.577 1.00 44.44 119 VAL A C 1
ATOM 885 O O . VAL A 1 119 ? -6.107 -6.513 9.720 1.00 44.44 119 VAL A O 1
ATOM 888 N N . VAL A 1 120 ? -7.995 -6.364 10.935 1.00 35.78 120 VAL A N 1
ATOM 889 C CA . VAL A 1 120 ? -8.720 -7.450 10.256 1.00 35.78 120 VAL A CA 1
ATOM 890 C C . VAL A 1 120 ? -9.489 -6.847 9.079 1.00 35.78 120 VAL A C 1
ATOM 892 O O . VAL A 1 120 ? -10.405 -6.052 9.265 1.00 35.78 120 VAL A O 1
ATOM 895 N N . TRP A 1 121 ? -9.089 -7.188 7.854 1.00 41.88 121 TRP A N 1
ATOM 896 C CA . TRP A 1 121 ? -9.675 -6.647 6.626 1.00 41.88 121 TRP A CA 1
ATOM 897 C C . TRP A 1 121 ? -10.858 -7.488 6.134 1.00 41.88 121 TRP A C 1
ATOM 899 O O . TRP A 1 121 ? -10.712 -8.681 5.882 1.00 41.88 121 TRP A O 1
ATOM 909 N N . THR A 1 122 ? -12.004 -6.845 5.899 1.00 37.75 122 THR A N 1
ATOM 910 C CA . THR A 1 122 ? -13.133 -7.399 5.134 1.00 37.75 122 THR A CA 1
ATOM 911 C C . THR A 1 122 ? -13.261 -6.650 3.800 1.00 37.75 122 THR A C 1
ATOM 913 O O . THR A 1 122 ? -13.898 -5.611 3.706 1.00 37.75 122 THR A O 1
ATOM 916 N N . ALA A 1 123 ? -12.657 -7.227 2.755 1.00 39.44 123 ALA A N 1
ATOM 917 C CA . ALA A 1 123 ? -12.804 -6.901 1.329 1.00 39.44 123 ALA A CA 1
ATOM 918 C C . ALA A 1 123 ? -12.170 -5.590 0.792 1.00 39.44 123 ALA A C 1
ATOM 920 O O . ALA A 1 123 ? -12.671 -4.477 0.954 1.00 39.44 123 ALA A O 1
ATOM 921 N N . ILE A 1 124 ? -11.117 -5.758 -0.021 1.00 37.47 124 ILE A N 1
ATOM 922 C CA . ILE A 1 124 ? -10.687 -4.779 -1.030 1.00 37.47 124 ILE A CA 1
ATOM 923 C C . ILE A 1 124 ? -11.682 -4.878 -2.193 1.00 37.47 124 ILE A C 1
ATOM 925 O O . ILE A 1 124 ? -11.636 -5.801 -3.001 1.00 37.47 124 ILE A O 1
ATOM 929 N N . SER A 1 125 ? -12.641 -3.957 -2.243 1.00 38.34 125 SER A N 1
ATOM 930 C CA . SER A 1 125 ? -13.667 -3.921 -3.287 1.00 38.34 125 SER A CA 1
ATOM 931 C C . SER A 1 125 ? -13.125 -3.260 -4.561 1.00 38.34 125 SER A C 1
ATOM 933 O O . SER A 1 125 ? -13.258 -2.048 -4.747 1.00 38.34 125 SER A O 1
ATOM 935 N N . SER A 1 126 ? -12.605 -4.061 -5.492 1.00 40.38 126 SER A N 1
ATOM 936 C CA . SER A 1 126 ? -12.664 -3.757 -6.928 1.00 40.38 126 SER A CA 1
ATOM 937 C C . SER A 1 126 ? -13.951 -4.361 -7.516 1.00 40.38 126 SER A C 1
ATOM 939 O O . SER A 1 126 ? -13.983 -5.445 -8.084 1.00 40.38 126 SER A O 1
ATOM 941 N N . SER A 1 127 ? -15.072 -3.659 -7.341 1.00 43.88 127 SER A N 1
ATOM 942 C CA . SER A 1 127 ? -16.359 -3.875 -8.038 1.00 43.88 127 SER A CA 1
ATOM 943 C C . SER A 1 127 ? -17.035 -5.262 -8.016 1.00 43.88 127 SER A C 1
ATOM 945 O O . SER A 1 127 ? -18.081 -5.405 -8.641 1.00 43.88 127 SER A O 1
ATOM 947 N N . THR A 1 128 ? -16.546 -6.260 -7.277 1.00 34.50 128 THR A N 1
ATOM 948 C CA . THR A 1 128 ? -17.191 -7.585 -7.220 1.00 34.50 128 THR A CA 1
ATOM 949 C C . THR A 1 128 ? -17.660 -7.872 -5.802 1.00 34.50 128 THR A C 1
ATOM 951 O O . THR A 1 128 ? -16.873 -8.027 -4.872 1.00 34.50 128 THR A O 1
ATOM 954 N N . ARG A 1 129 ? -18.981 -7.870 -5.632 1.00 32.75 129 ARG A N 1
ATOM 955 C CA . ARG A 1 129 ? -19.675 -8.104 -4.367 1.00 32.75 129 ARG A CA 1
ATOM 956 C C . ARG A 1 129 ? -19.537 -9.589 -4.008 1.00 32.75 129 ARG A C 1
ATOM 958 O O . ARG A 1 129 ? -20.259 -10.412 -4.556 1.00 32.75 129 ARG A O 1
ATOM 965 N N . LEU A 1 130 ? -18.611 -9.928 -3.115 1.00 28.38 130 LEU A N 1
ATOM 966 C CA . LEU A 1 130 ? -18.536 -11.255 -2.501 1.00 28.38 130 LEU A CA 1
ATOM 967 C C . LEU A 1 130 ? -19.141 -11.175 -1.099 1.00 28.38 130 LEU A C 1
ATOM 969 O O . LEU A 1 130 ? -18.547 -10.635 -0.170 1.00 28.38 130 LEU A O 1
ATOM 973 N N . THR A 1 131 ? -20.366 -11.676 -0.980 1.00 31.30 131 THR A N 1
ATOM 974 C CA . THR A 1 131 ? -20.995 -12.062 0.286 1.00 31.30 131 THR A CA 1
ATOM 975 C C . THR A 1 131 ? -20.165 -13.162 0.937 1.00 31.30 131 THR A C 1
ATOM 977 O O . THR A 1 131 ? -19.965 -14.217 0.338 1.00 31.30 131 THR A O 1
ATOM 980 N N . THR A 1 132 ? -19.683 -12.922 2.153 1.00 35.50 132 THR A N 1
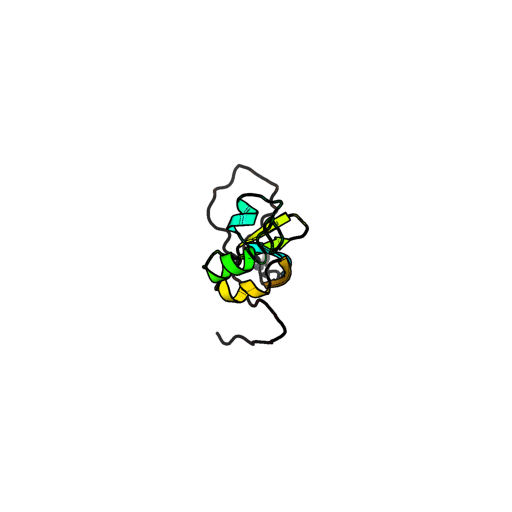ATOM 981 C CA . THR A 1 132 ? -19.021 -13.935 2.975 1.00 35.50 132 THR A CA 1
ATOM 982 C C . THR A 1 132 ? -20.055 -14.903 3.554 1.00 35.50 132 THR A C 1
ATOM 984 O O . THR A 1 132 ? -21.088 -14.492 4.081 1.00 35.50 132 THR A O 1
ATOM 987 N N . CYS A 1 133 ? -19.768 -16.200 3.452 1.00 26.47 133 CYS A N 1
ATOM 988 C CA . CYS A 1 133 ? -20.310 -17.228 4.332 1.00 26.47 133 CYS A CA 1
ATOM 989 C C . CYS A 1 133 ? -19.181 -17.652 5.276 1.00 26.47 133 CYS A C 1
ATOM 991 O O . CYS A 1 133 ? -18.181 -18.174 4.792 1.00 26.47 133 CYS A O 1
ATOM 993 N N . TRP A 1 134 ? -19.438 -17.408 6.566 1.00 40.12 134 TRP A N 1
ATOM 994 C CA . TRP A 1 134 ? -18.779 -17.873 7.796 1.00 40.12 134 TRP A CA 1
ATOM 995 C C . TRP A 1 134 ? -17.313 -17.498 8.023 1.00 40.12 134 TRP A C 1
ATOM 997 O O . TRP A 1 134 ? -16.415 -18.077 7.378 1.00 40.12 134 TRP A O 1
#

Secondary structure (DSSP, 8-state):
--HHHHHHHHHHHHHHHHT------EEEEEEEEEEHHHHHH-TT--SS-BTTBTTHHHHHHHTTPPEEEEETT--EEE--S-HHHHGGGTTSEEEEEEE-TT---SSS-TTS--------B----SS-------

pLDDT: mean 74.71, std 23.74, range [26.47, 97.69]

Radius of gyration: 22.01 Å; chains: 1; bounding box: 54×30×68 Å